Protein AF-A0AA50TPW9-F1 (afdb_monomer)

InterPro domains:
  IPR002637 RdgB/HAM1 [PF01725] (3-80)
  IPR002637 RdgB/HAM1 [PTHR11067] (1-80)
  IPR029001 Inosine triphosphate pyrophosphatase-like [G3DSA:3.90.950.10] (1-80)
  IPR029001 Inosine triphosphate pyrophosphatase-like [SSF52972] (2-80)

Mean predicted aligned error: 2.72 Å

Foldseek 3Di:
DDFDQDDDAPVVSLVVRLVVVCVVVVDDDKDKAKFKAFVQVVGPPGSCVVVCCVVQNPVRVQVVCPPPPGRDMDIDMDMD

Solvent-accessible surface area (backbone atoms only — not comparable to full-atom values): 4738 Å² total; per-residue (Å²): 132,96,69,79,87,63,86,72,56,68,68,56,31,38,49,52,46,30,51,51,50,26,67,75,66,76,47,95,72,76,39,80,44,66,26,41,22,25,59,72,55,78,35,38,61,18,68,48,33,69,60,51,43,71,75,43,33,74,71,37,58,57,54,72,42,66,93,44,90,54,80,57,68,46,81,47,77,47,78,62

Radius of gyration: 14.54 Å; Cα contacts (8 Å, |Δi|>4): 111; chains: 1; bounding box: 29×16×45 Å

Structure (mmCIF, N/CA/C/O backbone):
data_AF-A0AA50TPW9-F1
#
_entry.id   AF-A0AA50TPW9-F1
#
loop_
_atom_site.group_PDB
_atom_site.id
_atom_site.type_symbol
_atom_site.label_atom_id
_atom_site.label_alt_id
_atom_site.label_comp_id
_atom_site.label_asym_id
_atom_site.label_entity_id
_atom_site.label_seq_id
_atom_site.pdbx_PDB_ins_code
_atom_site.Cartn_x
_atom_site.Cartn_y
_atom_site.Cartn_z
_atom_site.occupancy
_atom_site.B_iso_or_equiv
_atom_site.auth_seq_id
_atom_site.auth_comp_id
_atom_site.auth_asym_id
_atom_site.auth_atom_id
_atom_site.pdbx_PDB_model_num
ATOM 1 N N . LEU A 1 1 ? -1.485 6.097 17.685 1.00 78.88 1 LEU A N 1
ATOM 2 C CA . LEU A 1 1 ? -1.649 4.728 18.210 1.00 78.88 1 LEU A CA 1
ATOM 3 C C . LEU A 1 1 ? -0.642 3.883 17.459 1.00 78.88 1 LEU A C 1
ATOM 5 O O . LEU A 1 1 ? -0.607 4.015 16.242 1.00 78.88 1 LEU A O 1
ATOM 9 N N . ASP A 1 2 ? 0.217 3.141 18.148 1.00 85.75 2 ASP A N 1
ATOM 10 C CA . ASP A 1 2 ? 1.090 2.197 17.451 1.00 85.75 2 ASP A CA 1
ATOM 11 C C . ASP A 1 2 ? 0.257 0.954 17.138 1.00 85.75 2 ASP A C 1
ATOM 13 O O . ASP A 1 2 ? -0.293 0.335 18.050 1.00 85.75 2 ASP A O 1
ATOM 17 N N . LEU A 1 3 ? 0.057 0.685 15.852 1.00 85.12 3 LEU A N 1
ATOM 18 C CA . LEU A 1 3 ? -0.776 -0.402 15.357 1.00 85.12 3 LEU A CA 1
ATOM 19 C C . LEU A 1 3 ? 0.083 -1.305 14.478 1.00 85.12 3 LEU A C 1
ATOM 21 O O . LEU A 1 3 ? 0.894 -0.797 13.701 1.00 85.12 3 LEU A O 1
ATOM 25 N N . PRO A 1 4 ? -0.099 -2.631 14.555 1.00 82.62 4 PRO A N 1
ATOM 26 C CA . PRO A 1 4 ? 0.591 -3.534 13.653 1.00 82.62 4 PRO A CA 1
ATOM 27 C C . PRO A 1 4 ? 0.167 -3.261 12.202 1.00 82.62 4 PRO A C 1
ATOM 29 O O . PRO A 1 4 ? -1.021 -3.209 11.891 1.00 82.62 4 PRO A O 1
ATOM 32 N N . GLU A 1 5 ? 1.147 -3.132 11.307 1.00 81.62 5 GLU A N 1
ATOM 33 C CA . GLU A 1 5 ? 0.926 -3.122 9.855 1.00 81.62 5 GLU A CA 1
ATOM 34 C C . GLU A 1 5 ? 0.717 -4.569 9.392 1.00 81.62 5 GLU A C 1
ATOM 36 O O . GLU A 1 5 ? 1.667 -5.314 9.128 1.00 81.62 5 GLU A O 1
ATOM 41 N N . LEU A 1 6 ? -0.543 -4.997 9.399 1.00 86.12 6 LEU A N 1
ATOM 42 C CA . LEU A 1 6 ? -0.938 -6.360 9.060 1.00 86.12 6 LEU A CA 1
ATOM 43 C C . LEU A 1 6 ? -0.837 -6.594 7.548 1.00 86.12 6 LEU A C 1
ATOM 45 O O . LEU A 1 6 ? -0.999 -5.680 6.748 1.00 86.12 6 LEU A O 1
ATOM 49 N N . GLN A 1 7 ? -0.566 -7.839 7.156 1.00 90.75 7 GLN A N 1
ATOM 50 C CA . GLN A 1 7 ? -0.535 -8.243 5.749 1.00 90.75 7 GLN A CA 1
ATOM 51 C C . GLN A 1 7 ? -1.914 -8.739 5.305 1.00 90.75 7 GLN A C 1
ATOM 53 O O . GLN A 1 7 ? -2.653 -9.334 6.097 1.00 90.75 7 GLN A O 1
ATOM 58 N N . GLY A 1 8 ? -2.244 -8.507 4.037 1.00 92.56 8 GLY A N 1
ATOM 59 C CA . GLY A 1 8 ? -3.522 -8.886 3.441 1.00 92.56 8 GLY A CA 1
ATOM 60 C C . GLY A 1 8 ? -3.829 -8.094 2.173 1.00 92.56 8 GLY A C 1
ATOM 61 O O . GLY A 1 8 ? -2.963 -7.406 1.625 1.00 92.56 8 GLY A O 1
ATOM 62 N N . GLY A 1 9 ? -5.074 -8.208 1.712 1.00 92.56 9 GLY A N 1
ATOM 63 C CA . GLY A 1 9 ? -5.633 -7.298 0.708 1.00 92.56 9 GLY A CA 1
ATOM 64 C C . GLY A 1 9 ? -5.933 -5.913 1.295 1.00 92.56 9 GLY A C 1
ATOM 65 O O . GLY A 1 9 ? -5.963 -5.756 2.512 1.00 92.56 9 GLY A O 1
ATOM 66 N N . ILE A 1 10 ? -6.184 -4.923 0.434 1.00 92.75 10 ILE A N 1
ATOM 67 C CA . ILE A 1 10 ? -6.419 -3.518 0.829 1.00 92.75 10 ILE A CA 1
ATOM 68 C C . ILE A 1 10 ? -7.509 -3.421 1.912 1.00 92.75 10 ILE A C 1
ATOM 70 O O . ILE A 1 10 ? -7.241 -2.932 3.008 1.00 92.75 10 ILE A O 1
ATOM 74 N N . ASP A 1 11 ? -8.690 -3.988 1.652 1.00 93.56 11 ASP A N 1
ATOM 75 C CA . ASP A 1 11 ? -9.824 -3.945 2.587 1.00 93.56 11 ASP A CA 1
ATOM 76 C C . ASP A 1 11 ? -9.531 -4.685 3.898 1.00 93.56 11 ASP A C 1
ATOM 78 O O . ASP A 1 11 ? -9.879 -4.230 4.987 1.00 93.56 11 ASP A O 1
ATOM 82 N N . GLU A 1 12 ? -8.871 -5.840 3.808 1.00 93.62 12 GLU A N 1
ATOM 83 C CA . GLU A 1 12 ? -8.563 -6.672 4.968 1.00 93.62 12 GLU A CA 1
ATOM 84 C C . GLU A 1 12 ? -7.597 -5.963 5.925 1.00 93.62 12 GLU A C 1
ATOM 86 O O . GLU A 1 12 ? -7.774 -6.032 7.145 1.00 93.62 12 GLU A O 1
ATOM 91 N N . VAL A 1 13 ? -6.598 -5.262 5.380 1.00 93.94 13 VAL A N 1
ATOM 92 C CA . VAL A 1 13 ? -5.642 -4.477 6.168 1.00 93.94 13 VAL A CA 1
ATOM 93 C C . VAL A 1 13 ? -6.365 -3.347 6.900 1.00 93.94 13 VAL A C 1
ATOM 95 O O . VAL A 1 13 ? -6.229 -3.248 8.123 1.00 93.94 13 VAL A O 1
ATOM 98 N N . SER A 1 14 ? -7.200 -2.569 6.205 1.00 94.12 14 SER A N 1
ATOM 99 C CA . SER A 1 14 ? -7.930 -1.451 6.819 1.00 94.12 14 SER A CA 1
ATOM 100 C C . SER A 1 14 ? -8.934 -1.896 7.877 1.00 94.12 14 SER A C 1
ATOM 102 O O . SER A 1 14 ? -8.974 -1.320 8.968 1.00 94.12 14 SER A O 1
ATOM 104 N N . ILE A 1 15 ? -9.688 -2.972 7.629 1.00 95.38 15 ILE A N 1
ATOM 105 C CA . ILE A 1 15 ? -10.641 -3.513 8.609 1.00 95.38 15 ILE A CA 1
ATOM 106 C C . ILE A 1 15 ? -9.910 -3.974 9.871 1.00 95.38 15 ILE A C 1
ATOM 108 O O . ILE A 1 15 ? -10.307 -3.605 10.979 1.00 95.38 15 ILE A O 1
ATOM 112 N N . LYS A 1 16 ? -8.830 -4.754 9.738 1.00 94.69 16 LYS A N 1
ATOM 113 C CA . LYS A 1 16 ? -8.091 -5.254 10.907 1.00 94.69 16 LYS A CA 1
ATOM 114 C C . LYS A 1 16 ? -7.433 -4.116 11.689 1.00 94.69 16 LYS A C 1
ATOM 116 O O . LYS A 1 16 ? -7.438 -4.142 12.921 1.00 94.69 16 LYS A O 1
ATOM 121 N N . LYS A 1 17 ? -6.911 -3.101 10.996 1.00 94.25 17 LYS A N 1
ATOM 122 C CA . LYS A 1 17 ? -6.333 -1.901 11.614 1.00 94.25 17 LYS A CA 1
ATOM 123 C C . LYS A 1 17 ? -7.383 -1.111 12.394 1.00 94.25 17 LYS A C 1
ATOM 125 O O . LYS A 1 17 ? -7.124 -0.735 13.538 1.00 94.25 17 LYS A O 1
ATOM 130 N N . CYS A 1 18 ? -8.576 -0.924 11.827 1.00 95.69 18 CYS A N 1
ATOM 131 C CA . CYS A 1 18 ? -9.694 -0.270 12.507 1.00 95.69 18 CYS A CA 1
ATOM 132 C C . CYS A 1 18 ? -10.152 -1.063 13.738 1.00 95.69 18 CYS A C 1
ATOM 134 O O . CYS A 1 18 ? -10.282 -0.502 14.827 1.00 95.69 18 CYS A O 1
ATOM 136 N N . GLN A 1 19 ? -10.318 -2.382 13.603 1.00 95.19 19 GLN A N 1
ATOM 137 C CA . GLN A 1 19 ? -10.703 -3.264 14.708 1.00 95.19 19 GLN A CA 1
ATOM 138 C C . GLN A 1 19 ? -9.702 -3.204 15.865 1.00 95.19 19 GLN A C 1
ATOM 140 O O . GLN A 1 19 ? -10.111 -3.087 17.021 1.00 95.19 19 GLN A O 1
ATOM 145 N N . GLU A 1 20 ? -8.400 -3.229 15.575 1.00 95.38 20 GLU A N 1
ATOM 146 C CA . GLU A 1 20 ? -7.368 -3.129 16.608 1.00 95.38 20 GLU A CA 1
ATOM 147 C C . GLU A 1 20 ? -7.345 -1.736 17.254 1.00 95.38 20 GLU A C 1
ATOM 149 O O . GLU A 1 20 ? -7.242 -1.617 18.478 1.00 95.38 20 GLU A O 1
ATOM 154 N N . ALA A 1 21 ? -7.536 -0.675 16.465 1.00 95.81 21 ALA A N 1
ATOM 155 C CA . ALA A 1 21 ? -7.653 0.684 16.981 1.00 95.81 21 ALA A CA 1
ATOM 156 C C . ALA A 1 21 ? -8.853 0.843 17.927 1.00 95.81 21 ALA A C 1
ATOM 158 O O . ALA A 1 21 ? -8.708 1.376 19.032 1.00 95.81 21 ALA A O 1
ATOM 159 N N . ALA A 1 22 ? -10.019 0.332 17.527 1.00 96.56 22 ALA A N 1
ATOM 160 C CA . ALA A 1 22 ? -11.239 0.340 18.327 1.00 96.56 22 ALA A CA 1
ATOM 161 C C . ALA A 1 22 ? -11.056 -0.473 19.615 1.00 96.56 22 ALA A C 1
ATOM 163 O O . ALA A 1 22 ? -11.439 -0.022 20.697 1.00 96.56 22 ALA A O 1
ATOM 164 N N . ARG A 1 23 ? -10.411 -1.643 19.520 1.00 95.31 23 ARG A N 1
ATOM 165 C CA . ARG A 1 23 ? -10.118 -2.513 20.665 1.00 95.31 23 ARG A CA 1
ATOM 166 C C . ARG A 1 23 ? -9.207 -1.829 21.685 1.00 95.31 23 ARG A C 1
ATOM 168 O O . ARG A 1 23 ? -9.454 -1.952 22.883 1.00 95.31 23 ARG A O 1
ATOM 175 N N . LEU A 1 24 ? -8.178 -1.110 21.241 1.00 95.56 24 LEU A N 1
ATOM 176 C CA . LEU A 1 24 ? -7.242 -0.412 22.129 1.00 95.56 24 LEU A CA 1
ATOM 177 C C . LEU A 1 24 ? -7.847 0.850 22.754 1.00 95.56 24 LEU A C 1
ATOM 179 O O . LEU A 1 24 ? -7.607 1.128 23.928 1.00 95.56 24 LEU A O 1
ATOM 183 N N . LEU A 1 25 ? -8.623 1.617 21.985 1.00 95.88 25 LEU A N 1
ATOM 184 C CA . LEU A 1 25 ? -9.161 2.905 22.430 1.00 95.88 25 LEU A CA 1
ATOM 185 C C . LEU A 1 25 ? -10.518 2.799 23.133 1.00 95.88 25 LEU A C 1
ATOM 187 O O . LEU A 1 25 ? -10.878 3.731 23.855 1.00 95.88 25 LEU A O 1
ATOM 191 N N . GLN A 1 26 ? -11.254 1.697 22.935 1.00 97.00 26 GLN A N 1
ATOM 192 C CA . GLN A 1 26 ? -12.6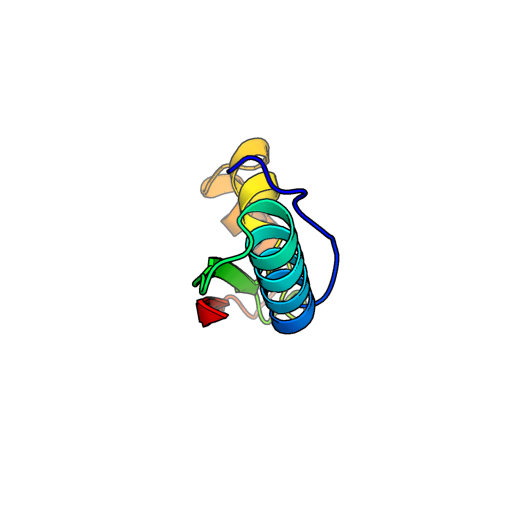15 1.473 23.447 1.00 97.00 26 GLN A CA 1
ATOM 193 C C . GLN A 1 26 ? -13.577 2.618 23.076 1.00 97.00 26 GLN A C 1
ATOM 195 O O . GLN A 1 26 ? -14.395 3.063 23.883 1.00 97.00 26 GLN A O 1
ATOM 200 N N . LYS A 1 27 ? -13.434 3.148 21.854 1.00 95.88 27 LYS A N 1
ATOM 201 C CA . LYS A 1 27 ? -14.170 4.307 21.324 1.00 95.88 27 LYS A CA 1
ATOM 202 C C . LYS A 1 27 ? -14.422 4.141 19.821 1.00 95.88 27 LYS A C 1
ATOM 204 O O . LYS A 1 27 ? -13.703 3.370 19.186 1.00 95.88 27 LYS A O 1
ATOM 209 N N . PRO A 1 28 ? -15.379 4.888 19.241 1.00 97.06 28 PRO A N 1
ATOM 210 C CA . PRO A 1 28 ? -15.459 5.055 17.794 1.00 97.06 28 PRO A CA 1
AT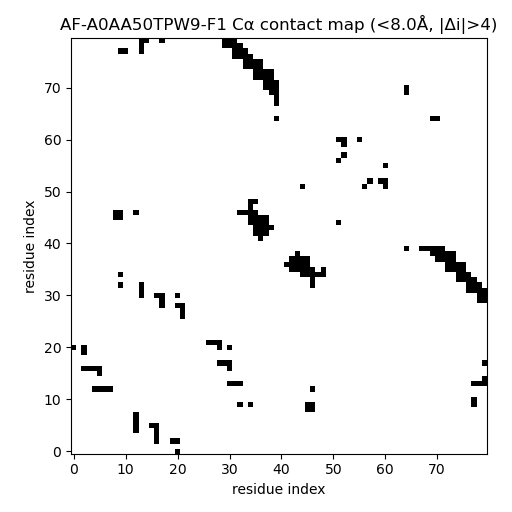OM 211 C C . PRO A 1 28 ? -14.145 5.623 17.249 1.00 97.06 28 PRO A C 1
ATOM 213 O O . PRO A 1 28 ? -13.607 6.590 17.793 1.00 97.06 28 PRO A O 1
ATOM 216 N N . VAL A 1 29 ? -13.636 5.006 16.190 1.00 97.19 29 VAL A N 1
ATOM 217 C CA . VAL A 1 29 ? -12.385 5.363 15.515 1.00 97.19 29 VAL A CA 1
ATOM 218 C C . VAL A 1 29 ? -12.610 5.317 14.011 1.00 97.19 29 VAL A C 1
ATOM 220 O O . VAL A 1 29 ? -13.527 4.644 13.550 1.00 97.19 29 VAL A O 1
ATOM 223 N N . VAL A 1 30 ? -11.769 6.036 13.276 1.00 96.31 30 VAL A N 1
ATOM 224 C CA . VAL A 1 30 ? -11.635 5.918 11.824 1.00 96.31 30 VAL A CA 1
ATOM 225 C C . VAL A 1 30 ? -10.149 5.758 11.536 1.00 96.31 30 VAL A C 1
ATOM 227 O O . VAL A 1 30 ? -9.328 6.455 12.145 1.00 96.31 30 VAL A O 1
ATOM 230 N N . VAL A 1 31 ? -9.800 4.844 10.642 1.00 94.56 31 VAL A N 1
ATOM 231 C CA . VAL A 1 31 ? -8.436 4.659 10.136 1.00 94.56 31 VAL A CA 1
ATOM 232 C C . VAL A 1 31 ? -8.391 4.958 8.644 1.00 94.56 31 VAL A C 1
ATOM 234 O O . VAL A 1 31 ? -9.394 4.845 7.946 1.00 94.56 31 VAL A O 1
ATOM 237 N N . GLU A 1 32 ? -7.212 5.343 8.169 1.00 94.81 32 GLU A N 1
ATOM 238 C CA . GLU A 1 32 ? -6.926 5.576 6.757 1.00 94.81 32 GLU A CA 1
ATOM 239 C C . GLU A 1 32 ? -5.734 4.709 6.342 1.00 94.81 32 GLU A C 1
ATOM 241 O O . GLU A 1 32 ? -4.718 4.668 7.049 1.00 94.81 32 GLU A O 1
ATOM 246 N N . ASP A 1 33 ? -5.846 4.055 5.187 1.00 94.56 33 ASP A N 1
ATOM 247 C CA . ASP A 1 33 ? -4.741 3.367 4.521 1.00 94.56 33 ASP A CA 1
ATOM 248 C C . ASP A 1 33 ? -4.648 3.772 3.053 1.00 94.56 33 ASP A C 1
ATOM 250 O O . ASP A 1 33 ? -5.650 3.951 2.360 1.00 94.56 33 ASP A O 1
ATOM 254 N N . THR A 1 34 ? -3.415 3.887 2.562 1.00 96.00 34 THR A N 1
ATOM 255 C CA . THR A 1 34 ? -3.121 4.237 1.171 1.00 96.00 34 THR A CA 1
ATOM 256 C C . THR A 1 34 ? -2.317 3.130 0.506 1.00 96.00 34 THR A C 1
ATOM 258 O O . THR A 1 34 ? -1.292 2.690 1.026 1.00 96.00 34 THR A O 1
ATOM 261 N N . SER A 1 35 ? -2.764 2.721 -0.676 1.00 97.12 35 SER A N 1
ATOM 262 C CA . SER A 1 35 ? -2.129 1.710 -1.518 1.00 97.12 35 SER A CA 1
ATOM 263 C C . SER A 1 35 ? -1.759 2.287 -2.882 1.00 97.12 35 SER A C 1
ATOM 265 O O . SER A 1 35 ? -2.451 3.160 -3.406 1.00 97.12 35 SER A O 1
ATOM 267 N N . LEU A 1 36 ? -0.681 1.768 -3.475 1.00 98.25 36 LEU A N 1
ATOM 268 C CA . LEU A 1 36 ? -0.318 2.036 -4.869 1.00 98.25 36 LEU A CA 1
ATOM 269 C C . LEU A 1 36 ? -0.306 0.721 -5.643 1.00 98.25 36 LEU A C 1
ATOM 271 O O . LEU A 1 36 ? 0.518 -0.154 -5.372 1.00 98.25 36 LEU A O 1
ATOM 275 N N . CYS A 1 37 ? -1.213 0.599 -6.601 1.00 98.06 37 CYS A N 1
ATOM 276 C CA . CYS A 1 37 ? -1.510 -0.648 -7.287 1.00 98.06 37 CYS A CA 1
ATOM 277 C C . CYS A 1 37 ? -1.047 -0.560 -8.738 1.00 98.06 37 CYS A C 1
ATOM 279 O O . CYS A 1 37 ? -1.631 0.186 -9.517 1.00 98.06 37 CYS A O 1
ATOM 281 N N . PHE A 1 38 ? 0.001 -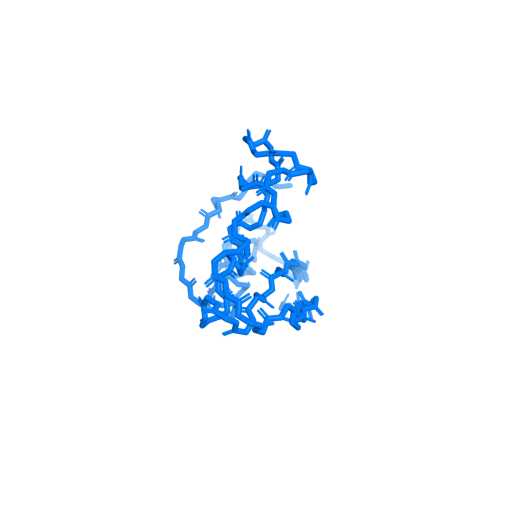1.295 -9.118 1.00 98.44 38 PHE A N 1
ATOM 282 C CA . PHE A 1 38 ? 0.415 -1.383 -10.518 1.00 98.44 38 PHE A CA 1
ATOM 283 C C . PHE A 1 38 ? -0.363 -2.494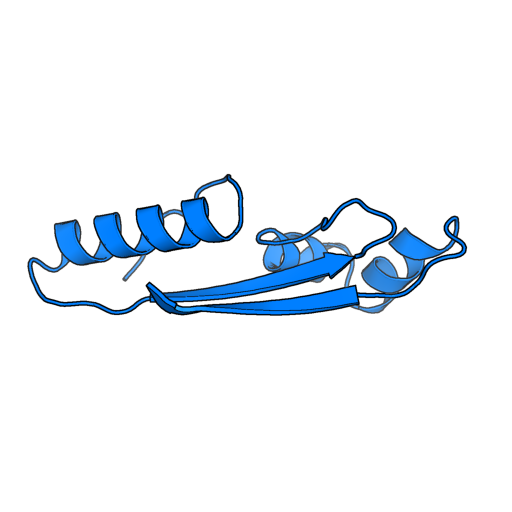 -11.216 1.00 98.44 38 PHE A C 1
ATOM 285 O O . PHE A 1 38 ? -0.311 -3.650 -10.788 1.00 98.44 38 PHE A O 1
ATOM 292 N N . ASN A 1 39 ? -1.042 -2.165 -12.315 1.00 97.94 39 ASN A N 1
ATOM 293 C CA . ASN A 1 39 ? -1.874 -3.127 -13.044 1.00 97.94 39 ASN A CA 1
ATOM 294 C C . ASN A 1 39 ? -1.032 -4.286 -13.594 1.00 97.9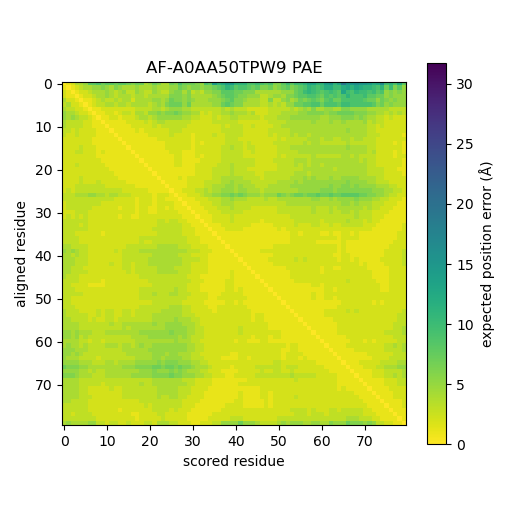4 39 ASN A C 1
ATOM 296 O O . ASN A 1 39 ? -1.370 -5.452 -13.397 1.00 97.94 39 ASN A O 1
ATOM 300 N N . ALA A 1 40 ? 0.152 -3.975 -14.126 1.00 98.19 40 ALA A N 1
ATOM 301 C CA . ALA A 1 40 ? 1.130 -4.961 -14.580 1.00 98.19 40 ALA A CA 1
ATOM 302 C C . ALA A 1 40 ? 1.623 -5.933 -13.491 1.00 98.19 40 ALA A C 1
ATOM 304 O O . ALA A 1 40 ? 2.081 -7.027 -13.807 1.00 98.19 40 ALA A O 1
ATOM 305 N N . LEU A 1 41 ? 1.537 -5.558 -12.209 1.00 97.62 41 LEU A N 1
ATOM 306 C CA . LEU A 1 41 ? 1.921 -6.414 -11.081 1.00 97.62 41 LEU A CA 1
ATOM 307 C C . LEU A 1 41 ? 0.703 -6.962 -10.325 1.00 97.62 41 LEU A C 1
ATOM 309 O O . LEU A 1 41 ? 0.821 -7.301 -9.147 1.00 97.62 41 LEU A O 1
ATOM 313 N N . ASN A 1 42 ? -0.462 -7.035 -10.977 1.00 96.94 42 ASN A N 1
ATOM 314 C CA . ASN A 1 42 ? -1.721 -7.487 -10.376 1.00 96.94 42 ASN A CA 1
ATOM 315 C C . ASN A 1 42 ? -2.0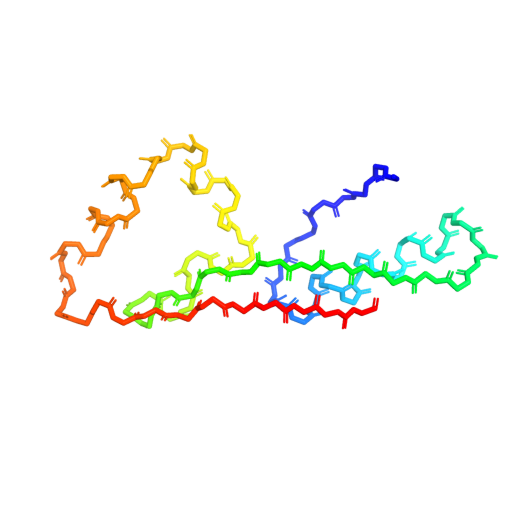39 -6.757 -9.058 1.00 96.94 42 ASN A C 1
ATOM 317 O O . ASN A 1 42 ? -2.417 -7.373 -8.062 1.00 96.94 42 ASN A O 1
ATOM 321 N N . GLY A 1 43 ? -1.831 -5.439 -9.041 1.00 96.81 43 GLY A N 1
ATOM 322 C CA . GLY A 1 43 ? -2.127 -4.575 -7.901 1.00 96.81 43 GLY A CA 1
ATOM 323 C C . GLY A 1 43 ? -1.011 -4.451 -6.861 1.00 96.81 43 GLY A C 1
ATOM 324 O O . GLY A 1 43 ? -1.158 -3.688 -5.911 1.00 96.81 43 GLY A O 1
ATOM 325 N N . LEU A 1 44 ? 0.130 -5.127 -7.026 1.00 97.44 44 LEU A N 1
ATOM 326 C CA . LEU A 1 44 ? 1.308 -4.874 -6.190 1.00 97.44 44 LEU A CA 1
ATOM 327 C C . LEU A 1 44 ? 1.988 -3.538 -6.560 1.00 97.44 44 LEU A C 1
ATOM 329 O O . LEU A 1 44 ? 1.893 -3.099 -7.706 1.00 97.44 44 LEU A O 1
ATOM 333 N N . PRO A 1 45 ? 2.709 -2.889 -5.624 1.00 97.12 45 PRO A N 1
ATOM 334 C CA . PRO A 1 45 ? 2.934 -3.292 -4.229 1.00 97.12 45 PRO A CA 1
ATOM 335 C C . PRO A 1 45 ? 1.709 -3.143 -3.311 1.00 97.12 45 PRO A C 1
ATOM 337 O O . PRO A 1 45 ? 1.729 -3.674 -2.202 1.00 97.12 45 PRO A O 1
ATOM 340 N N . GLY A 1 46 ? 0.650 -2.461 -3.746 1.00 97.31 46 GLY A N 1
ATOM 341 C CA . GLY A 1 46 ? -0.609 -2.343 -3.015 1.00 97.31 46 GLY A CA 1
ATOM 342 C C . GLY A 1 46 ? -0.406 -1.724 -1.625 1.00 97.31 46 GLY A C 1
ATOM 343 O O . GLY A 1 46 ? 0.261 -0.685 -1.531 1.00 97.31 46 GLY A O 1
ATOM 344 N N . PRO A 1 47 ? -0.909 -2.349 -0.541 1.00 96.75 47 PRO A N 1
ATOM 345 C CA . PRO A 1 47 ? -0.775 -1.821 0.821 1.00 96.75 47 PRO A CA 1
ATOM 346 C C . PRO A 1 47 ? 0.678 -1.814 1.321 1.00 96.75 47 PRO A C 1
ATOM 348 O O . PRO A 1 47 ? 1.010 -1.153 2.302 1.00 96.75 47 PRO A O 1
ATOM 351 N N . TYR A 1 48 ? 1.594 -2.496 0.628 1.00 96.75 48 TYR A N 1
ATOM 352 C CA . TYR A 1 48 ? 3.009 -2.556 0.997 1.00 96.75 48 TYR A CA 1
ATOM 353 C C . TYR A 1 48 ? 3.833 -1.380 0.455 1.00 96.75 48 TYR A C 1
ATOM 355 O O . TYR A 1 48 ? 5.056 -1.357 0.633 1.00 96.75 48 TYR A O 1
ATOM 363 N N . ILE A 1 49 ? 3.199 -0.395 -0.195 1.00 97.44 49 ILE A N 1
ATOM 364 C CA . ILE A 1 49 ? 3.883 0.714 -0.875 1.00 97.44 49 ILE A CA 1
ATOM 365 C C . ILE A 1 49 ? 4.876 1.461 0.023 1.00 97.44 49 ILE A C 1
ATOM 367 O O . ILE A 1 49 ? 5.946 1.839 -0.452 1.00 97.44 49 ILE A O 1
ATOM 371 N N . LYS A 1 50 ? 4.593 1.609 1.323 1.00 95.62 50 LYS A N 1
ATOM 372 C CA . LYS A 1 50 ? 5.509 2.240 2.288 1.00 95.62 50 LYS A CA 1
ATOM 373 C C . LYS A 1 50 ? 6.905 1.611 2.246 1.00 95.62 50 LYS A C 1
ATOM 375 O O . LYS A 1 50 ? 7.902 2.320 2.122 1.00 95.62 50 LYS A O 1
ATOM 380 N N . TRP A 1 51 ? 6.974 0.281 2.297 1.00 96.50 51 TRP A N 1
ATOM 381 C CA . TRP A 1 51 ? 8.235 -0.462 2.322 1.00 96.50 51 TRP A CA 1
ATOM 382 C C . TRP A 1 51 ? 8.944 -0.424 0.971 1.00 96.50 51 TRP A C 1
ATOM 384 O O . TRP A 1 51 ? 10.15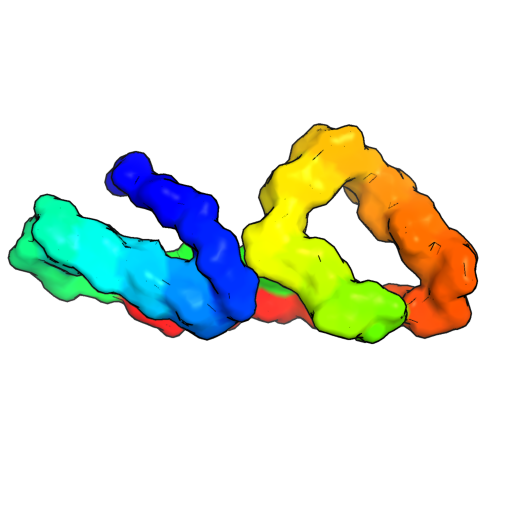8 -0.219 0.909 1.00 96.50 51 TRP A O 1
ATOM 394 N N . PHE A 1 52 ? 8.186 -0.570 -0.116 1.00 97.94 52 PHE A N 1
ATOM 395 C CA . PHE A 1 52 ? 8.732 -0.484 -1.468 1.00 97.94 52 PHE A CA 1
ATOM 396 C C . PHE A 1 52 ? 9.323 0.903 -1.734 1.00 97.94 52 PHE A C 1
ATOM 398 O O . PHE A 1 52 ? 10.458 1.002 -2.193 1.00 97.94 52 PHE A O 1
ATOM 405 N N . LEU A 1 53 ? 8.612 1.974 -1.377 1.00 97.81 53 LEU A N 1
ATOM 406 C CA . LEU A 1 53 ? 9.097 3.343 -1.524 1.00 97.81 53 LEU A CA 1
ATOM 407 C C . LEU A 1 53 ? 10.342 3.603 -0.664 1.00 97.81 53 LEU A C 1
ATOM 409 O O . LEU A 1 53 ? 11.297 4.219 -1.138 1.00 97.81 53 LEU A O 1
ATOM 413 N N . GLU A 1 54 ? 10.370 3.117 0.579 1.00 97.69 54 GLU A N 1
ATOM 414 C CA . GLU A 1 54 ? 11.518 3.300 1.470 1.00 97.69 54 GLU A CA 1
ATOM 415 C C . GLU A 1 54 ? 12.794 2.673 0.891 1.00 97.69 54 GLU A C 1
ATOM 417 O O . GLU A 1 54 ? 13.848 3.323 0.889 1.00 97.69 54 GLU A O 1
ATOM 422 N N . LYS A 1 55 ? 12.699 1.432 0.396 1.00 98.19 55 LYS A N 1
ATOM 423 C CA . LYS A 1 55 ? 13.852 0.656 -0.084 1.00 98.19 55 LYS A CA 1
ATOM 424 C C . LYS A 1 55 ? 14.249 0.987 -1.517 1.00 98.19 55 LYS A C 1
ATOM 426 O O . LYS A 1 55 ? 15.440 1.035 -1.809 1.00 98.19 55 LYS A O 1
ATOM 431 N N . LEU A 1 56 ? 13.279 1.212 -2.398 1.00 97.88 56 LEU A N 1
ATOM 432 C CA . LEU A 1 56 ? 13.523 1.380 -3.832 1.00 97.88 56 LEU A CA 1
ATOM 433 C C . LEU A 1 56 ? 13.612 2.844 -4.256 1.00 97.88 56 LEU A C 1
ATOM 435 O O . LEU A 1 56 ? 14.231 3.124 -5.281 1.00 97.88 56 LEU A O 1
ATOM 439 N N . LYS A 1 57 ? 13.035 3.765 -3.471 1.00 98.12 57 LYS A N 1
ATOM 440 C CA . LYS A 1 57 ? 12.828 5.173 -3.851 1.00 98.12 57 LYS A CA 1
ATOM 441 C C . LYS A 1 57 ? 11.925 5.299 -5.095 1.00 98.12 57 LYS A C 1
ATOM 443 O O . LYS A 1 57 ? 11.614 4.289 -5.735 1.00 98.12 57 LYS A O 1
ATOM 448 N N . PRO A 1 58 ? 11.446 6.506 -5.448 1.00 97.69 58 PRO A N 1
ATOM 449 C CA . PRO A 1 58 ? 10.594 6.685 -6.625 1.00 97.69 58 PRO A CA 1
ATOM 450 C C . PRO A 1 58 ? 11.206 6.113 -7.912 1.00 97.69 58 PRO A C 1
ATOM 452 O O . PRO A 1 58 ? 10.510 5.492 -8.713 1.00 97.69 58 PRO A O 1
ATOM 455 N N . GLU A 1 59 ? 12.521 6.238 -8.084 1.00 97.56 59 GLU A N 1
ATOM 456 C C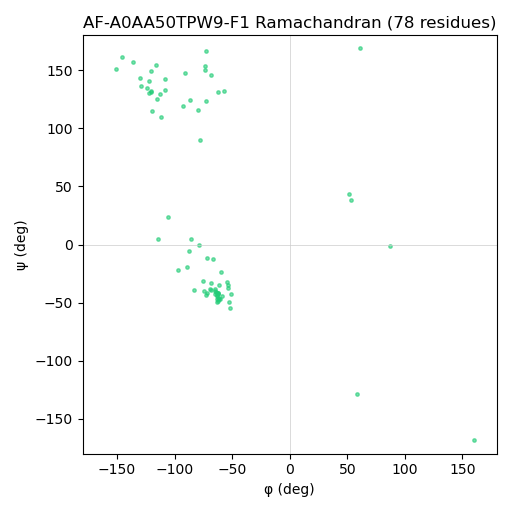A . GLU A 1 59 ? 13.237 5.746 -9.263 1.00 97.56 59 GLU A CA 1
ATOM 457 C C . GLU A 1 59 ? 13.267 4.215 -9.324 1.00 97.56 59 GLU A C 1
ATOM 459 O O . GLU A 1 59 ? 13.266 3.631 -10.406 1.00 97.56 59 GLU A O 1
ATOM 464 N N . GLY A 1 60 ? 13.314 3.535 -8.179 1.00 97.88 60 GLY A N 1
ATOM 465 C CA . GLY A 1 60 ? 13.244 2.079 -8.143 1.00 97.88 60 GLY A CA 1
ATOM 466 C C . GLY A 1 60 ? 11.827 1.556 -8.383 1.00 97.88 60 GLY A C 1
ATOM 467 O O . GLY A 1 60 ? 11.674 0.514 -9.017 1.00 97.88 60 GLY A O 1
ATOM 468 N N . LEU A 1 61 ? 10.795 2.299 -7.965 1.00 97.50 61 LEU A N 1
ATOM 469 C CA . LEU A 1 61 ? 9.398 1.965 -8.269 1.00 97.50 61 LEU A CA 1
ATOM 470 C C . LEU A 1 61 ? 9.116 2.001 -9.774 1.00 97.50 61 LEU A C 1
ATOM 472 O O . LEU A 1 61 ? 8.490 1.087 -10.301 1.00 97.50 61 LEU A O 1
ATOM 476 N N . THR A 1 62 ? 9.618 3.008 -10.489 1.00 96.19 62 THR A N 1
ATOM 477 C CA . THR A 1 62 ? 9.472 3.056 -11.953 1.00 96.19 62 THR A CA 1
ATOM 478 C C . THR A 1 62 ? 10.306 1.971 -12.632 1.00 96.19 62 THR A C 1
ATOM 480 O O . THR A 1 62 ? 9.835 1.326 -13.571 1.00 96.19 62 THR A O 1
ATOM 483 N N . LYS A 1 63 ? 11.513 1.690 -12.117 1.00 97.75 63 LYS A N 1
ATOM 484 C CA . LYS A 1 63 ? 12.362 0.598 -12.616 1.00 97.75 63 LYS A CA 1
ATOM 485 C C . LYS A 1 63 ? 11.722 -0.781 -12.472 1.00 97.75 63 LYS A C 1
ATOM 487 O O . LYS A 1 63 ? 11.914 -1.592 -13.379 1.00 97.75 63 LYS A O 1
ATOM 492 N N . LEU A 1 64 ? 10.947 -1.043 -11.414 1.00 97.12 64 LEU A N 1
ATOM 493 C CA . LEU A 1 64 ? 10.196 -2.302 -11.259 1.00 97.12 64 LEU A CA 1
ATOM 494 C C . LEU A 1 64 ? 9.296 -2.596 -12.461 1.00 97.12 64 LEU A C 1
ATOM 496 O O . LEU A 1 64 ? 9.112 -3.755 -12.826 1.00 97.12 64 LEU A O 1
ATOM 500 N N . LEU A 1 65 ? 8.769 -1.551 -13.097 1.00 97.94 65 LEU A N 1
ATOM 501 C CA . LEU A 1 65 ? 7.877 -1.698 -14.235 1.00 97.94 65 LEU A CA 1
ATOM 502 C C . LEU A 1 65 ? 8.605 -1.802 -15.573 1.00 97.94 65 LEU A C 1
ATOM 504 O O . LEU A 1 65 ? 7.939 -2.038 -16.570 1.00 97.94 65 LEU A O 1
ATOM 508 N N . THR A 1 66 ? 9.934 -1.655 -15.654 1.00 97.69 66 THR A N 1
ATOM 509 C CA . THR A 1 66 ? 10.677 -1.565 -16.934 1.00 97.69 66 THR A CA 1
ATOM 510 C C . THR A 1 66 ? 10.339 -2.694 -17.913 1.00 97.69 66 THR A C 1
ATOM 512 O O . THR A 1 66 ? 10.130 -2.414 -19.088 1.00 97.69 66 THR A O 1
ATOM 515 N N . GLY A 1 67 ? 10.225 -3.934 -17.423 1.00 97.56 67 GLY A N 1
ATOM 516 C CA . GLY A 1 67 ? 9.945 -5.127 -18.236 1.00 97.56 67 GLY A CA 1
ATOM 517 C C . GLY A 1 67 ? 8.485 -5.331 -18.656 1.00 97.56 67 GLY A C 1
ATOM 518 O O . GLY A 1 67 ? 8.194 -6.312 -19.329 1.00 97.56 67 GLY A O 1
ATOM 519 N N . TRP A 1 68 ? 7.578 -4.438 -18.263 1.00 97.94 68 TRP A N 1
ATOM 520 C CA . TRP A 1 68 ? 6.146 -4.532 -18.554 1.00 97.94 68 TRP A CA 1
ATOM 521 C C . TRP A 1 68 ? 5.739 -3.494 -19.593 1.00 97.94 68 TRP A C 1
ATOM 523 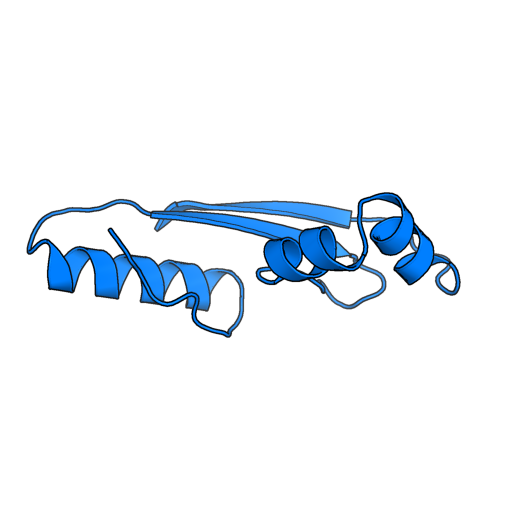O O . TRP A 1 68 ? 6.230 -2.372 -19.545 1.00 97.94 68 TRP A O 1
ATOM 533 N N . GLU A 1 69 ? 4.838 -3.812 -20.517 1.00 98.06 69 GLU A N 1
ATOM 534 C CA . GLU A 1 69 ? 4.299 -2.790 -21.428 1.00 98.06 69 GLU A CA 1
ATOM 535 C C . GLU A 1 69 ? 3.338 -1.851 -20.693 1.00 98.06 69 GLU A C 1
ATOM 537 O O . GLU A 1 69 ? 3.432 -0.630 -20.822 1.00 98.06 69 GLU A O 1
ATOM 542 N N . ASP A 1 70 ? 2.470 -2.422 -19.858 1.00 98.19 70 ASP A N 1
ATOM 543 C CA . ASP A 1 70 ? 1.526 -1.671 -19.043 1.00 98.19 70 ASP A CA 1
ATOM 544 C C . ASP A 1 70 ? 2.238 -0.943 -17.887 1.00 98.19 70 ASP A C 1
ATOM 546 O O . ASP A 1 70 ? 2.939 -1.545 -17.071 1.00 98.19 70 ASP A O 1
ATOM 550 N N . LYS A 1 71 ? 2.063 0.381 -17.835 1.00 97.94 71 LYS A N 1
ATOM 551 C CA . LYS A 1 71 ? 2.586 1.273 -16.784 1.00 97.94 71 LYS A CA 1
ATOM 552 C C . LYS A 1 71 ? 1.470 1.921 -15.967 1.00 97.94 71 LYS A C 1
ATOM 554 O O . LYS A 1 71 ? 1.747 2.814 -15.166 1.00 97.94 71 LYS A O 1
ATOM 559 N N . SER A 1 72 ? 0.220 1.542 -16.223 1.00 98.31 72 SER A N 1
ATOM 560 C CA . SER A 1 72 ? -0.927 2.097 -15.522 1.00 98.31 72 SER A CA 1
ATOM 561 C C . SER A 1 72 ? -0.930 1.659 -14.058 1.00 98.31 72 SER A C 1
ATOM 563 O O . SER A 1 72 ? -0.455 0.580 -13.685 1.00 98.31 72 SER A O 1
ATOM 565 N N . ALA A 1 73 ? -1.411 2.563 -13.214 1.00 98.19 73 ALA A N 1
ATOM 566 C CA . ALA A 1 73 ? -1.404 2.401 -11.777 1.00 98.19 73 ALA A CA 1
ATOM 567 C C . ALA A 1 73 ? -2.579 3.148 -11.154 1.00 98.19 73 ALA A C 1
ATOM 569 O O . ALA A 1 73 ? -2.993 4.193 -11.660 1.00 98.19 73 ALA A O 1
ATOM 570 N N . GLU A 1 74 ? -3.044 2.650 -10.017 1.00 98.25 74 GLU A N 1
ATOM 571 C CA . GLU A 1 74 ? -4.096 3.271 -9.223 1.00 98.25 74 GLU A CA 1
ATOM 572 C C . GLU A 1 74 ? -3.582 3.594 -7.820 1.00 98.25 74 GLU A C 1
ATOM 574 O O . GLU A 1 74 ? -2.959 2.763 -7.154 1.00 98.25 74 GLU A O 1
ATOM 579 N N . ALA A 1 75 ? -3.848 4.817 -7.366 1.00 97.88 75 ALA A N 1
ATOM 580 C CA . ALA A 1 75 ? -3.705 5.189 -5.967 1.00 97.88 75 ALA A CA 1
ATOM 581 C C . ALA A 1 75 ? -5.056 4.980 -5.282 1.00 97.88 75 ALA A C 1
ATOM 583 O O . ALA A 1 75 ? -6.050 5.595 -5.669 1.00 97.88 75 ALA A O 1
ATOM 584 N N . VAL A 1 76 ? -5.087 4.111 -4.277 1.00 97.75 76 VAL A N 1
ATOM 585 C CA . VAL A 1 76 ? -6.312 3.738 -3.564 1.00 97.75 76 VAL A CA 1
ATOM 586 C C . VAL A 1 76 ? -6.194 4.210 -2.125 1.00 97.75 76 VAL A C 1
ATOM 588 O O . VAL A 1 76 ? -5.228 3.872 -1.443 1.00 97.75 76 VAL A O 1
ATOM 591 N N . CYS A 1 77 ? -7.174 4.984 -1.667 1.00 97.38 77 CYS A N 1
ATOM 592 C CA . CYS A 1 77 ? -7.311 5.392 -0.273 1.00 97.38 77 CYS A CA 1
ATOM 593 C C . CYS A 1 77 ? -8.567 4.735 0.308 1.00 97.38 77 CYS A C 1
ATOM 595 O O . CYS A 1 77 ? -9.635 4.802 -0.303 1.00 97.38 77 CYS A O 1
ATOM 597 N N . THR A 1 78 ? -8.421 4.094 1.465 1.00 96.12 78 THR A N 1
ATOM 598 C CA . THR A 1 78 ? -9.496 3.365 2.147 1.00 96.12 78 THR A CA 1
ATOM 599 C C . THR A 1 78 ? -9.686 3.932 3.545 1.00 96.12 78 THR A C 1
ATOM 601 O O . THR A 1 78 ? -8.719 4.069 4.292 1.00 96.12 78 THR A O 1
ATOM 604 N N . PHE A 1 79 ? -10.939 4.231 3.892 1.00 95.94 79 PHE A N 1
ATOM 605 C CA . PHE A 1 79 ? -11.352 4.603 5.243 1.00 95.94 79 PHE A CA 1
ATOM 606 C C . PHE A 1 79 ? -12.164 3.464 5.854 1.00 95.94 79 PHE A C 1
ATOM 608 O O . PHE A 1 79 ? -13.077 2.949 5.203 1.00 95.94 79 PHE A O 1
ATOM 615 N N . ALA A 1 80 ? -11.846 3.097 7.093 1.00 92.12 80 ALA A N 1
ATOM 616 C CA . ALA A 1 80 ? -12.544 2.062 7.856 1.00 92.12 80 ALA A CA 1
ATOM 617 C C . ALA A 1 80 ? -12.806 2.503 9.294 1.00 92.12 80 ALA A C 1
ATOM 619 O O . ALA A 1 80 ? -12.006 3.305 9.830 1.00 92.12 80 ALA A O 1
#

Secondary structure (DSSP, 8-state):
-------S-HHHHHHHHHHHHHHHHTS----EEEEEEEGGGTT-EETTHHHHHHHHHHHHHHHHTTT-S---EEEEEEE-

Nearest PDB structures (foldseek):
  2car-assembly1_A  TM=9.954E-01  e=7.229E-11  Homo sapiens
  4f95-assembly1_A-2  TM=9.963E-01  e=1.175E-10  Homo sapiens
  2j4e-assembly4_H  TM=9.642E-01  e=8.901E-11  Homo sapiens
  2j4e-assembly1_A  TM=9.673E-01  e=1.447E-10  Homo sapiens
  2mjp-assembly1_B  TM=9.213E-01  e=3.107E-05  Methanocaldococcus jannaschii

pLDDT: mean 95.47, std 3.9, range [78.88, 98.44]

Organism: NCBI:txid2839195

Sequence (80 aa):
LDLPELQGGIDEVSIKKCQEAARLLQKPVVVEDTSLCFNALNGLPGPYIKWFLEKLKPEGLTKLLTGWEDKSAEAVCTFA